Protein AF-A0A1Q3RYX6-F1 (afdb_monomer_lite)

Sequence (85 aa):
MYHFINFIQGIPLAQPLKVKVLRENDEYLSIVQDLNLYAKGDDLNETIEELKEDLKNLYQDLFNSDYIPSGNAMKLKSEFEKILK

pLDDT: mean 90.06, std 4.73, range [78.0, 96.56]

Structure (mmCIF, N/CA/C/O backbone):
data_AF-A0A1Q3RYX6-F1
#
_entry.id   AF-A0A1Q3RYX6-F1
#
loop_
_atom_site.group_PDB
_atom_site.id
_atom_site.type_symbol
_atom_site.label_atom_id
_atom_site.label_alt_id
_atom_site.label_comp_id
_atom_site.label_asym_id
_atom_site.label_entity_id
_atom_site.label_seq_id
_atom_site.pdbx_PDB_ins_code
_atom_site.Cartn_x
_atom_site.Cartn_y
_atom_site.Cartn_z
_atom_site.occupancy
_atom_site.B_iso_or_equiv
_atom_site.auth_seq_id
_atom_site.auth_comp_id
_atom_site.auth_asym_id
_atom_site.auth_atom_id
_atom_site.pdbx_PDB_model_num
ATOM 1 N N . MET A 1 1 ? -14.172 6.092 6.331 1.00 90.88 1 MET A N 1
ATOM 2 C CA . MET A 1 1 ? -13.080 7.016 6.713 1.00 90.88 1 MET A 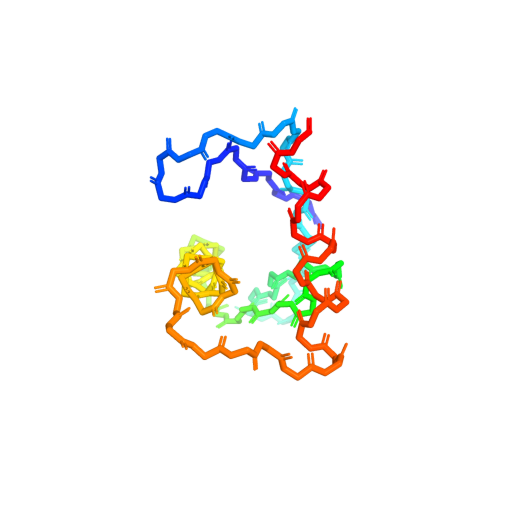CA 1
ATOM 3 C C . MET A 1 1 ? -11.959 6.898 5.684 1.00 90.88 1 MET A C 1
ATOM 5 O O . MET A 1 1 ? -11.955 5.921 4.941 1.00 90.88 1 MET A O 1
ATOM 9 N N . TYR A 1 2 ? -11.055 7.876 5.591 1.00 92.62 2 TYR A N 1
ATOM 10 C CA . TYR A 1 2 ? -9.868 7.774 4.736 1.00 92.62 2 TYR A CA 1
ATOM 11 C C .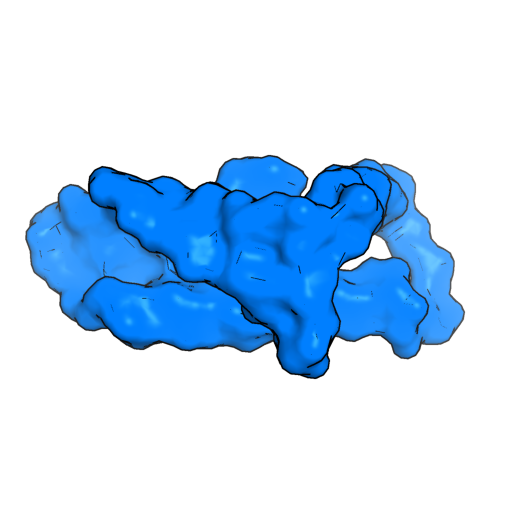 TYR A 1 2 ? -8.597 7.969 5.558 1.00 92.62 2 TYR A C 1
ATOM 13 O O . TYR A 1 2 ? -8.577 8.811 6.454 1.00 92.62 2 TYR A O 1
ATOM 21 N N . HIS A 1 3 ? -7.566 7.198 5.224 1.00 92.88 3 HIS A N 1
ATOM 22 C CA . HIS A 1 3 ? -6.195 7.362 5.699 1.00 92.88 3 HIS A CA 1
ATOM 23 C C . HIS A 1 3 ? -5.285 7.614 4.489 1.00 92.88 3 HIS A C 1
ATOM 25 O O . HIS A 1 3 ? -5.629 7.230 3.370 1.00 92.88 3 HIS A O 1
ATOM 31 N N . PHE A 1 4 ? -4.149 8.279 4.691 1.00 93.12 4 PHE A N 1
ATOM 32 C CA . PHE A 1 4 ? -3.231 8.631 3.610 1.00 93.12 4 PHE A CA 1
ATOM 33 C C . PHE A 1 4 ? -1.818 8.159 3.929 1.00 93.12 4 PHE A C 1
ATOM 35 O O . PHE A 1 4 ? -1.267 8.504 4.974 1.00 93.12 4 PHE A O 1
ATOM 42 N N . ILE A 1 5 ? -1.235 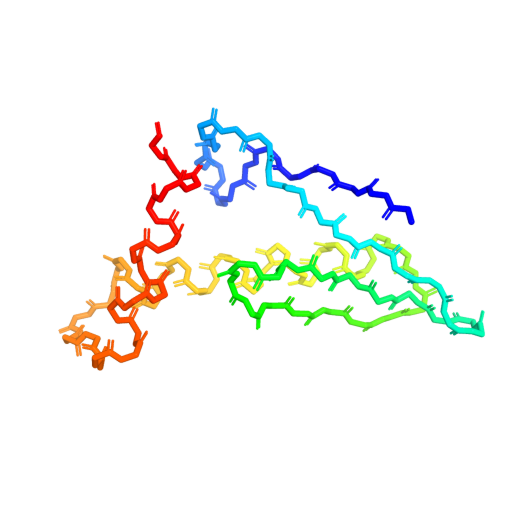7.387 3.015 1.00 91.06 5 ILE A N 1
ATOM 43 C CA . ILE A 1 5 ? 0.146 6.910 3.107 1.00 91.06 5 ILE A CA 1
ATOM 44 C C . ILE A 1 5 ? 1.001 7.769 2.175 1.00 91.06 5 ILE A C 1
ATOM 46 O O . ILE A 1 5 ? 0.688 7.900 0.998 1.00 91.06 5 ILE A O 1
ATOM 50 N N . ASN A 1 6 ? 2.073 8.364 2.697 1.00 91.44 6 ASN A N 1
ATOM 51 C CA . ASN A 1 6 ? 2.938 9.275 1.932 1.00 91.44 6 ASN A CA 1
ATOM 52 C C . ASN A 1 6 ? 4.233 8.617 1.434 1.00 91.44 6 ASN A C 1
ATOM 54 O O . ASN A 1 6 ? 4.906 9.171 0.569 1.00 91.44 6 ASN A O 1
ATOM 58 N N . PHE A 1 7 ? 4.597 7.461 1.994 1.00 87.19 7 PHE A N 1
ATOM 59 C CA . PHE A 1 7 ? 5.856 6.778 1.710 1.00 87.19 7 PHE A CA 1
ATOM 60 C C . PHE A 1 7 ? 5.661 5.262 1.695 1.00 87.19 7 PHE A C 1
ATOM 62 O O . PHE A 1 7 ? 4.893 4.734 2.500 1.00 87.19 7 PHE A O 1
ATOM 69 N N . ILE A 1 8 ? 6.418 4.568 0.845 1.00 85.25 8 ILE A N 1
ATOM 70 C CA . ILE A 1 8 ? 6.556 3.103 0.841 1.00 85.25 8 ILE A CA 1
ATOM 71 C C . ILE A 1 8 ? 8.055 2.791 0.876 1.00 85.25 8 ILE A C 1
ATOM 73 O O . ILE A 1 8 ? 8.793 3.261 0.021 1.00 85.25 8 ILE A O 1
ATOM 77 N N . GLN A 1 9 ? 8.540 2.049 1.878 1.00 80.69 9 GLN A N 1
ATOM 78 C CA . GLN A 1 9 ? 9.985 1.790 2.080 1.00 80.69 9 GLN A CA 1
ATOM 79 C C . GLN A 1 9 ? 10.874 3.053 2.098 1.00 80.69 9 GLN A C 1
ATOM 81 O O . GLN A 1 9 ? 12.006 3.042 1.623 1.00 80.69 9 GLN A O 1
ATOM 86 N N . GLY A 1 10 ? 10.362 4.177 2.604 1.00 80.69 10 GLY A N 1
ATOM 87 C CA . GLY A 1 10 ? 11.083 5.456 2.561 1.00 80.69 10 GLY A CA 1
ATOM 88 C C . GLY A 1 10 ? 11.129 6.116 1.177 1.00 80.69 10 GLY A C 1
ATOM 89 O O . GLY A 1 10 ? 11.658 7.218 1.058 1.00 80.69 10 GLY A O 1
ATOM 90 N N . ILE A 1 11 ? 10.534 5.500 0.150 1.00 81.38 11 ILE A N 1
ATOM 91 C CA . ILE A 1 11 ? 10.310 6.113 -1.159 1.00 81.38 11 ILE A CA 1
ATOM 92 C C . ILE A 1 11 ? 9.081 7.025 -1.040 1.00 81.38 11 ILE A C 1
ATOM 94 O O . ILE A 1 11 ? 8.002 6.530 -0.694 1.00 81.38 11 ILE A O 1
ATOM 98 N N . PRO A 1 12 ? 9.214 8.342 -1.279 1.00 86.81 12 PRO A N 1
ATOM 99 C CA . PRO A 1 12 ? 8.071 9.244 -1.308 1.00 86.81 12 PRO A CA 1
ATOM 100 C C . PRO A 1 12 ? 7.158 8.898 -2.479 1.00 86.81 12 PRO A C 1
ATOM 102 O O . PRO A 1 12 ? 7.624 8.628 -3.586 1.00 86.81 12 PRO A O 1
ATOM 105 N N . LEU A 1 13 ? 5.854 8.927 -2.232 1.00 88.25 13 LEU A N 1
ATOM 106 C CA . LEU A 1 13 ? 4.861 8.791 -3.290 1.00 88.25 13 LEU A CA 1
ATOM 107 C C . LEU A 1 13 ? 4.670 10.136 -3.991 1.00 88.25 13 LEU A C 1
ATOM 109 O O . LEU A 1 13 ? 4.747 11.187 -3.349 1.00 88.25 13 LEU A O 1
ATOM 113 N N . ALA A 1 14 ? 4.379 10.108 -5.291 1.00 88.19 14 ALA A N 1
ATOM 114 C CA . ALA A 1 14 ? 4.103 11.323 -6.058 1.00 88.19 14 ALA A CA 1
ATOM 115 C C . ALA A 1 14 ? 2.847 12.046 -5.552 1.00 88.19 14 ALA A C 1
ATOM 117 O O . ALA A 1 14 ? 2.755 13.274 -5.578 1.00 88.19 14 ALA A O 1
ATOM 118 N N . GLN A 1 15 ? 1.900 11.272 -5.023 1.00 87.25 15 GLN A N 1
ATOM 119 C CA . GLN A 1 15 ? 0.745 11.756 -4.286 1.00 87.25 15 GLN A CA 1
ATOM 120 C C . GLN A 1 15 ? 0.432 10.817 -3.113 1.00 87.25 15 GLN A C 1
ATOM 122 O O . GLN A 1 15 ? 0.688 9.614 -3.214 1.00 87.25 15 GLN A O 1
ATOM 127 N N . PRO A 1 16 ? -0.154 11.324 -2.012 1.00 90.62 16 PRO A N 1
ATOM 128 C CA . PRO A 1 16 ? -0.563 10.478 -0.902 1.00 90.62 16 PRO A CA 1
ATOM 129 C C . PRO A 1 16 ? -1.520 9.377 -1.367 1.00 90.62 16 PRO A C 1
ATOM 131 O O . PRO A 1 16 ? -2.584 9.654 -1.931 1.00 90.62 16 PRO A O 1
ATOM 134 N N . LEU A 1 17 ? -1.163 8.125 -1.098 1.00 92.31 17 LEU A N 1
ATOM 135 C CA . LEU A 1 17 ? -1.996 6.978 -1.417 1.00 92.31 17 LEU A CA 1
ATOM 136 C C . LEU A 1 17 ? -3.212 6.970 -0.497 1.00 92.31 17 LEU A C 1
ATOM 138 O O . LEU A 1 17 ? -3.093 6.881 0.728 1.00 92.31 17 LEU A O 1
ATOM 142 N N . LYS A 1 18 ? -4.392 7.070 -1.102 1.00 93.69 18 LYS A N 1
ATOM 143 C CA . LYS A 1 18 ? -5.666 7.104 -0.393 1.00 93.69 18 LYS A CA 1
ATOM 144 C C . LYS A 1 18 ? -6.098 5.691 -0.012 1.00 93.69 18 LYS A C 1
ATOM 146 O O . LYS A 1 18 ? -6.474 4.895 -0.867 1.00 93.69 18 LYS A O 1
ATOM 151 N N . VAL A 1 19 ? -6.126 5.422 1.286 1.00 95.94 19 VAL A N 1
ATOM 152 C CA . VAL A 1 19 ? -6.616 4.173 1.870 1.00 95.94 19 VAL A CA 1
ATOM 153 C C . VAL A 1 19 ? -8.047 4.380 2.345 1.00 95.94 19 VAL A C 1
ATOM 155 O O . VAL A 1 19 ? -8.335 5.278 3.145 1.00 95.94 19 VAL A O 1
ATOM 158 N N . LYS A 1 20 ? -8.972 3.557 1.852 1.00 96.56 20 LYS A N 1
ATOM 159 C CA . LYS A 1 20 ? -10.347 3.529 2.352 1.00 96.56 20 LYS A CA 1
ATOM 160 C C . LYS A 1 20 ? -10.385 2.670 3.607 1.00 96.56 20 LYS A C 1
ATOM 162 O O . LYS A 1 20 ? -10.044 1.499 3.548 1.00 96.56 20 LYS A O 1
ATOM 167 N N . VAL A 1 21 ? -10.849 3.251 4.707 1.00 96.19 21 VAL A N 1
ATOM 168 C CA . VAL A 1 21 ? -11.022 2.546 5.978 1.00 96.19 21 VAL A CA 1
ATOM 169 C C . VAL A 1 21 ? -12.508 2.389 6.262 1.00 96.19 21 VAL A C 1
ATOM 171 O O . VAL A 1 21 ? -13.257 3.380 6.324 1.00 96.19 21 VAL A O 1
ATOM 174 N N . LEU A 1 22 ? -12.922 1.143 6.431 1.00 95.62 22 LEU A N 1
ATOM 175 C CA . LEU A 1 22 ? -14.243 0.732 6.873 1.00 95.62 22 LEU A CA 1
ATOM 176 C C . LEU A 1 22 ? -14.137 0.191 8.299 1.00 95.62 22 LEU A C 1
ATOM 178 O O . LEU A 1 22 ? -13.120 -0.385 8.670 1.00 95.62 22 LEU A O 1
ATOM 182 N N . ARG A 1 23 ? -15.185 0.406 9.091 1.00 93.12 23 ARG A N 1
ATOM 183 C CA . ARG A 1 23 ? -15.358 -0.261 10.378 1.00 93.12 23 ARG A CA 1
ATOM 184 C C . ARG A 1 23 ? -16.581 -1.151 10.252 1.00 93.12 23 ARG A C 1
ATOM 186 O O . ARG A 1 23 ? -17.659 -0.642 9.935 1.00 93.12 23 ARG A O 1
ATOM 193 N N . GLU A 1 24 ? -16.401 -2.442 10.473 1.00 89.75 24 GLU A N 1
ATOM 194 C CA . GLU A 1 24 ? -17.471 -3.434 10.442 1.00 89.75 24 GLU A CA 1
ATOM 195 C C . GLU A 1 24 ? -17.487 -4.145 11.794 1.00 89.75 24 GLU A C 1
ATOM 197 O O . GLU A 1 24 ? -16.541 -4.838 12.153 1.00 89.75 24 GLU A O 1
ATOM 202 N N . ASN A 1 25 ? -18.556 -3.931 12.568 1.00 88.62 25 ASN A N 1
ATOM 203 C CA . ASN A 1 25 ? -18.646 -4.340 13.973 1.00 88.62 25 ASN A CA 1
ATOM 204 C C . ASN A 1 25 ? -17.484 -3.753 14.809 1.00 88.62 25 ASN A C 1
ATOM 206 O O . ASN A 1 25 ? -17.401 -2.530 14.994 1.00 88.62 25 ASN A O 1
ATOM 210 N N . ASP A 1 26 ? -16.586 -4.624 15.268 1.00 90.94 26 ASP A N 1
ATOM 211 C CA . ASP A 1 26 ? -15.437 -4.318 16.120 1.00 90.94 26 ASP A CA 1
ATOM 212 C C . ASP A 1 26 ? -14.093 -4.393 15.377 1.00 90.94 26 ASP A C 1
ATOM 214 O O . ASP A 1 26 ? -13.054 -4.202 15.994 1.00 90.94 26 ASP A O 1
ATOM 218 N N . GLU A 1 27 ? -14.110 -4.585 14.054 1.00 94.75 27 GLU A N 1
ATOM 219 C CA . GLU A 1 27 ? -12.903 -4.690 13.230 1.00 94.75 27 GLU A CA 1
ATOM 220 C C . GLU A 1 27 ? -12.786 -3.516 12.245 1.00 94.75 27 GLU A C 1
ATOM 222 O O . GLU A 1 27 ? -13.776 -2.918 11.792 1.00 94.75 27 GLU A O 1
ATOM 227 N N . TYR A 1 28 ? -11.547 -3.207 11.877 1.00 95.94 28 TYR A N 1
ATOM 228 C CA . TYR A 1 28 ? -11.193 -2.286 10.809 1.00 95.94 28 TYR A CA 1
ATOM 229 C C . TYR A 1 28 ? -10.831 -3.059 9.544 1.00 95.94 28 TYR A C 1
ATOM 231 O O . TYR A 1 28 ? -10.198 -4.110 9.588 1.00 95.94 28 TYR A O 1
ATOM 239 N N . LEU A 1 29 ? -11.219 -2.505 8.399 1.00 95.75 29 LEU A N 1
ATOM 240 C CA . LEU A 1 29 ? -10.839 -2.977 7.075 1.00 95.75 29 LEU A CA 1
ATOM 241 C C . LEU A 1 29 ? -10.241 -1.806 6.294 1.00 95.75 29 LEU A C 1
ATOM 243 O O . LEU A 1 29 ? -10.933 -0.828 5.991 1.00 95.75 29 LEU A O 1
ATOM 247 N N . SER A 1 30 ? -8.960 -1.919 5.961 1.00 96.38 30 SER A N 1
ATOM 248 C CA . SER A 1 30 ? -8.190 -0.932 5.204 1.00 96.38 30 SER A CA 1
ATOM 249 C C . SER A 1 30 ? -7.986 -1.421 3.774 1.00 96.38 30 SER A C 1
ATOM 251 O O . SER A 1 30 ? -7.547 -2.545 3.568 1.00 96.38 30 SER A O 1
ATOM 253 N N . ILE A 1 31 ? -8.331 -0.599 2.779 1.00 96.25 31 ILE A N 1
ATOM 254 C CA . ILE A 1 31 ? -8.396 -0.997 1.364 1.00 96.25 31 ILE A CA 1
ATOM 255 C C . ILE A 1 31 ? -7.650 0.012 0.487 1.00 96.25 31 ILE A C 1
ATOM 257 O O . ILE A 1 31 ? -7.941 1.214 0.527 1.00 96.25 31 ILE A O 1
ATOM 261 N N . VAL A 1 32 ? -6.770 -0.495 -0.381 1.00 94.62 32 VAL A N 1
ATOM 262 C CA . VAL A 1 32 ? -6.201 0.235 -1.525 1.00 94.62 32 VAL A CA 1
ATOM 263 C C . VAL A 1 32 ? -6.755 -0.387 -2.797 1.00 94.62 32 VAL A C 1
ATOM 265 O O . VAL A 1 32 ? -6.261 -1.399 -3.290 1.00 94.62 32 VAL A O 1
ATOM 268 N N . GLN A 1 33 ? -7.819 0.220 -3.317 1.00 89.88 33 GLN A N 1
ATOM 269 C CA . GLN A 1 33 ? -8.615 -0.368 -4.392 1.00 89.88 33 GLN A CA 1
ATOM 270 C C . GLN A 1 33 ? -7.818 -0.545 -5.693 1.00 89.88 33 GLN A C 1
ATOM 272 O O . GLN A 1 33 ? -7.922 -1.593 -6.324 1.00 89.88 33 GLN A O 1
ATOM 277 N N . ASP A 1 34 ? -6.981 0.431 -6.048 1.00 87.62 34 ASP A N 1
ATOM 278 C CA . ASP A 1 34 ? -6.214 0.423 -7.304 1.00 87.62 34 ASP A CA 1
ATOM 279 C C . ASP A 1 34 ? -5.130 -0.665 -7.337 1.00 87.62 34 ASP A C 1
ATOM 281 O O . ASP A 1 34 ? -4.736 -1.124 -8.407 1.00 87.62 34 ASP A O 1
ATOM 285 N N . LEU A 1 35 ? -4.675 -1.109 -6.160 1.00 90.06 35 LEU A N 1
ATOM 286 C CA . LEU A 1 35 ? -3.667 -2.161 -6.011 1.00 90.06 35 LEU A CA 1
ATOM 287 C C . LEU A 1 35 ? -4.257 -3.501 -5.562 1.00 90.06 35 LEU A C 1
ATOM 289 O O . LEU A 1 35 ? -3.516 -4.462 -5.382 1.00 90.06 35 LEU A O 1
ATOM 293 N N . ASN A 1 36 ? -5.580 -3.575 -5.395 1.00 90.31 36 ASN A N 1
ATOM 294 C CA . ASN A 1 36 ? -6.274 -4.754 -4.881 1.00 90.31 36 ASN A CA 1
ATOM 295 C C . ASN A 1 36 ? -5.673 -5.282 -3.559 1.00 90.31 36 ASN A C 1
ATOM 297 O O . ASN A 1 36 ? -5.595 -6.491 -3.347 1.00 90.31 36 ASN A O 1
ATOM 301 N N . LEU A 1 37 ? -5.236 -4.368 -2.685 1.00 93.94 37 LEU A N 1
ATOM 302 C CA . LEU A 1 37 ? -4.703 -4.689 -1.361 1.00 93.94 37 LEU A CA 1
ATOM 303 C C . LEU A 1 37 ? -5.748 -4.401 -0.287 1.00 93.94 37 LEU A C 1
ATOM 305 O O . LEU A 1 37 ? -6.458 -3.388 -0.348 1.00 93.94 37 LEU A O 1
ATOM 309 N N . TYR A 1 38 ? -5.814 -5.283 0.704 1.00 95.06 38 TYR A N 1
ATOM 310 C CA . TYR A 1 38 ? -6.690 -5.143 1.855 1.00 95.06 38 TYR A CA 1
ATOM 311 C C . TYR A 1 38 ? -6.039 -5.731 3.107 1.00 95.06 38 TYR A C 1
ATOM 313 O O . TYR A 1 38 ? -5.403 -6.774 3.037 1.00 95.06 38 TYR A O 1
ATOM 321 N N . ALA A 1 39 ? -6.256 -5.077 4.244 1.00 95.50 39 ALA A N 1
ATOM 322 C CA . ALA A 1 39 ? -5.804 -5.523 5.558 1.00 95.50 39 ALA A CA 1
ATOM 323 C C . ALA A 1 39 ? -6.953 -5.399 6.562 1.00 95.50 39 ALA A C 1
ATOM 325 O O . ALA A 1 39 ? -7.764 -4.466 6.466 1.00 95.50 39 ALA A O 1
ATOM 326 N N . LYS A 1 40 ? -7.041 -6.338 7.505 1.00 94.88 40 LYS A N 1
ATOM 327 C CA . LYS A 1 40 ? -8.138 -6.429 8.474 1.00 94.88 40 LYS A CA 1
ATOM 328 C C . LYS A 1 40 ? -7.576 -6.711 9.861 1.00 94.88 40 LYS A C 1
ATOM 330 O O . LYS A 1 40 ? -6.727 -7.576 9.992 1.00 94.88 40 LYS A O 1
ATOM 335 N N . GLY A 1 41 ? -8.090 -6.023 10.871 1.00 93.81 41 GLY A N 1
ATOM 336 C CA . GLY A 1 41 ? -7.573 -6.115 12.234 1.00 93.81 41 GLY A CA 1
ATOM 337 C C . GLY A 1 41 ? -8.469 -5.397 13.231 1.00 93.81 41 GLY A C 1
ATOM 338 O O . GLY A 1 41 ? -9.402 -4.686 12.843 1.00 93.81 41 GLY A O 1
ATOM 339 N N . ASP A 1 42 ? -8.182 -5.582 14.513 1.00 94.12 42 ASP A N 1
ATOM 340 C CA . ASP A 1 42 ? -9.003 -5.050 15.607 1.00 94.12 42 ASP A CA 1
ATOM 341 C C . ASP A 1 42 ? -8.708 -3.559 15.862 1.00 94.12 42 ASP A C 1
ATOM 343 O O . ASP A 1 42 ? -9.558 -2.811 16.355 1.00 94.12 42 ASP A O 1
ATOM 347 N N . ASP A 1 43 ? -7.513 -3.095 15.478 1.00 93.81 43 ASP A N 1
ATOM 348 C CA . ASP A 1 43 ? -7.081 -1.703 15.601 1.00 93.81 43 ASP A CA 1
ATOM 349 C C . ASP A 1 43 ? -6.795 -1.058 14.239 1.00 93.81 43 ASP A C 1
ATOM 351 O O . ASP A 1 43 ? -6.274 -1.670 13.305 1.00 93.81 43 ASP A O 1
ATOM 355 N N . LEU A 1 44 ? -7.086 0.240 14.130 1.00 92.31 44 LEU A N 1
ATOM 356 C CA . LEU A 1 44 ? -6.799 0.998 12.916 1.00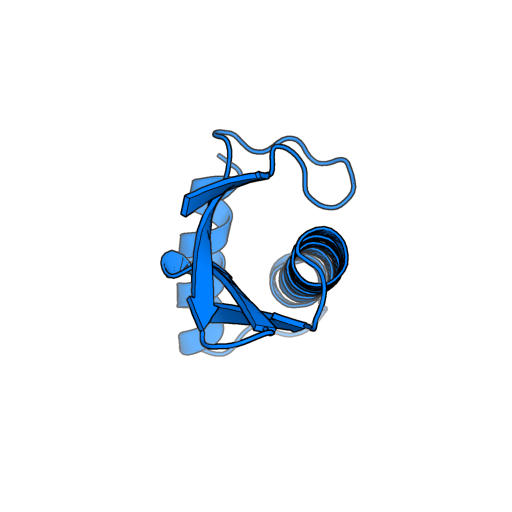 92.31 44 LEU A CA 1
ATOM 357 C C . LEU A 1 44 ? -5.308 0.957 12.560 1.00 92.31 44 LEU A C 1
ATOM 359 O O . LEU A 1 44 ? -4.978 0.772 11.390 1.00 92.31 44 LEU A O 1
ATOM 363 N N . ASN A 1 45 ? -4.416 1.151 13.535 1.00 92.06 45 ASN A N 1
ATOM 364 C CA . ASN A 1 45 ? -2.981 1.206 13.269 1.00 92.06 45 ASN A CA 1
ATOM 365 C C . ASN A 1 45 ? -2.462 -0.147 12.799 1.00 92.06 45 ASN A C 1
ATOM 367 O O . ASN A 1 45 ? -1.668 -0.175 11.866 1.00 92.06 45 ASN A O 1
ATOM 371 N N . GLU A 1 46 ? -2.951 -1.241 13.384 1.00 93.56 46 GLU A N 1
ATOM 372 C CA . GLU A 1 46 ? -2.616 -2.601 12.954 1.00 93.56 46 GLU A CA 1
ATOM 373 C C . GLU A 1 46 ? -2.910 -2.785 11.461 1.00 93.56 46 GLU A C 1
ATOM 375 O O . GLU A 1 46 ? -1.997 -3.066 10.686 1.00 93.56 46 GLU A O 1
ATOM 380 N N . THR A 1 47 ? -4.135 -2.474 11.019 1.00 95.12 47 THR A N 1
ATOM 381 C CA . THR A 1 47 ? -4.493 -2.618 9.595 1.00 95.12 47 THR A CA 1
ATOM 382 C C . THR A 1 47 ? -3.685 -1.718 8.664 1.00 95.12 47 THR A C 1
ATOM 384 O O . THR A 1 47 ? -3.455 -2.066 7.509 1.00 95.12 47 THR A O 1
ATOM 387 N N . ILE A 1 48 ? -3.266 -0.539 9.129 1.00 94.19 48 ILE A N 1
ATOM 388 C CA . ILE A 1 48 ? -2.460 0.382 8.323 1.00 94.19 48 ILE A CA 1
ATOM 389 C C . ILE A 1 48 ? -1.007 -0.095 8.233 1.00 94.19 48 ILE A C 1
ATOM 391 O O . ILE A 1 48 ? -0.406 0.038 7.167 1.00 94.19 48 ILE A O 1
ATOM 395 N N . GLU A 1 49 ? -0.435 -0.640 9.308 1.00 92.50 49 GLU A N 1
ATOM 396 C CA . GLU A 1 49 ? 0.924 -1.191 9.293 1.00 92.50 49 GLU A CA 1
ATOM 397 C C . GLU A 1 49 ? 1.011 -2.477 8.462 1.00 92.50 49 GLU A C 1
ATOM 399 O O . GLU A 1 49 ? 1.923 -2.598 7.643 1.00 92.50 49 GLU A O 1
ATOM 404 N N . GLU A 1 50 ? 0.028 -3.376 8.563 1.00 94.38 50 GLU A N 1
ATOM 405 C CA . GLU A 1 50 ? -0.070 -4.544 7.674 1.00 94.38 50 GLU A CA 1
ATOM 406 C C . GLU A 1 50 ? -0.126 -4.125 6.203 1.00 94.38 50 GLU A C 1
ATOM 408 O O . GLU A 1 50 ? 0.662 -4.587 5.378 1.00 94.38 50 GLU A O 1
ATOM 413 N N . LEU A 1 51 ? -0.989 -3.159 5.881 1.00 94.75 51 LEU A N 1
ATOM 414 C CA . LEU A 1 51 ? -1.124 -2.648 4.522 1.00 94.75 51 LEU A CA 1
ATOM 415 C C . LEU A 1 51 ? 0.180 -2.016 4.001 1.00 94.75 51 LEU A C 1
ATOM 417 O O . LEU A 1 51 ? 0.476 -2.099 2.808 1.00 94.75 51 LEU A O 1
ATOM 421 N N . LYS A 1 52 ? 0.977 -1.377 4.868 1.00 92.69 52 LYS A N 1
ATOM 422 C CA . LYS A 1 52 ? 2.299 -0.843 4.500 1.00 92.69 52 LYS A CA 1
ATOM 423 C C . LYS A 1 52 ? 3.306 -1.951 4.205 1.00 92.69 52 LYS A C 1
ATOM 425 O O . LYS A 1 52 ? 4.082 -1.802 3.259 1.00 92.69 52 LYS A O 1
ATOM 430 N N . GLU A 1 53 ? 3.311 -3.030 4.985 1.00 93.50 53 GLU A N 1
ATOM 431 C CA . GLU A 1 53 ? 4.152 -4.202 4.715 1.00 93.50 53 GLU A CA 1
ATOM 432 C C . GLU A 1 53 ? 3.739 -4.882 3.399 1.00 93.50 53 GLU A C 1
ATOM 434 O O . GLU A 1 53 ? 4.603 -5.171 2.570 1.00 93.50 53 GLU A O 1
ATOM 439 N N . ASP A 1 54 ? 2.442 -5.008 3.119 1.00 94.31 54 ASP A N 1
ATOM 440 C CA . ASP A 1 54 ? 1.946 -5.540 1.842 1.00 94.31 54 ASP A CA 1
ATOM 441 C C . ASP A 1 54 ? 2.330 -4.660 0.649 1.00 94.31 54 ASP A C 1
ATOM 443 O O . ASP A 1 54 ? 2.794 -5.159 -0.377 1.00 94.31 54 ASP A O 1
ATOM 447 N N . LEU A 1 55 ? 2.208 -3.335 0.781 1.00 93.38 55 LEU A N 1
ATOM 448 C CA . LEU A 1 55 ? 2.666 -2.381 -0.234 1.00 93.38 55 LEU A CA 1
ATOM 449 C C . LEU A 1 55 ? 4.170 -2.511 -0.500 1.00 93.38 55 LEU A C 1
ATOM 451 O O . LEU A 1 55 ? 4.618 -2.434 -1.646 1.00 93.38 55 LEU A O 1
ATOM 455 N N . LYS A 1 56 ? 4.956 -2.709 0.560 1.00 91.69 56 LYS A N 1
ATOM 456 C CA . LYS A 1 56 ? 6.402 -2.931 0.492 1.00 91.69 56 LYS A CA 1
ATOM 457 C C . LYS A 1 56 ? 6.726 -4.241 -0.223 1.00 91.69 56 LYS A C 1
ATOM 459 O O . LYS A 1 56 ? 7.582 -4.214 -1.108 1.00 91.69 56 LYS A O 1
ATOM 464 N N . ASN A 1 57 ? 6.059 -5.337 0.125 1.00 91.69 57 ASN A N 1
ATOM 465 C CA . ASN A 1 57 ? 6.260 -6.643 -0.503 1.00 91.69 57 ASN A CA 1
ATOM 466 C C . ASN A 1 57 ? 5.869 -6.593 -1.983 1.00 91.69 57 ASN A C 1
ATOM 468 O O . ASN A 1 57 ? 6.664 -6.960 -2.844 1.00 91.69 57 ASN A O 1
ATOM 472 N N . LEU A 1 58 ? 4.712 -6.000 -2.292 1.00 91.44 58 LEU A N 1
ATOM 473 C CA . LEU A 1 58 ? 4.251 -5.821 -3.664 1.00 91.44 58 LEU A CA 1
ATOM 474 C C . LEU A 1 58 ? 5.241 -4.994 -4.496 1.00 91.44 58 LEU A C 1
ATOM 476 O O . LEU A 1 58 ? 5.526 -5.331 -5.644 1.00 91.44 58 LEU A O 1
ATOM 480 N N . TYR A 1 59 ? 5.811 -3.932 -3.923 1.00 89.94 59 TYR A N 1
ATOM 481 C CA . TYR A 1 59 ? 6.865 -3.170 -4.589 1.00 89.94 59 TYR A CA 1
ATOM 482 C C . TYR A 1 59 ? 8.095 -4.043 -4.894 1.00 89.94 59 TYR A C 1
ATOM 484 O O . TYR A 1 59 ? 8.615 -4.012 -6.010 1.00 89.94 59 TYR A O 1
ATOM 492 N N . GLN A 1 60 ? 8.557 -4.850 -3.935 1.00 89.00 60 GLN A N 1
ATOM 493 C CA . GLN A 1 60 ? 9.705 -5.737 -4.154 1.00 89.00 60 GLN A CA 1
ATOM 494 C C . GLN A 1 60 ? 9.420 -6.766 -5.251 1.00 89.00 60 GLN A C 1
ATOM 496 O O . GLN A 1 60 ? 10.237 -6.919 -6.159 1.00 89.00 60 GLN A O 1
ATOM 501 N N . ASP A 1 61 ? 8.241 -7.383 -5.228 1.00 89.31 61 ASP A N 1
ATOM 502 C CA . ASP A 1 61 ? 7.840 -8.385 -6.214 1.00 89.31 61 ASP A CA 1
ATOM 503 C C . ASP A 1 61 ? 7.749 -7.805 -7.631 1.00 89.31 61 ASP A C 1
ATOM 505 O O . ASP A 1 61 ? 8.154 -8.450 -8.601 1.00 89.31 61 ASP A O 1
ATOM 509 N N . LEU A 1 62 ? 7.248 -6.574 -7.774 1.00 89.25 62 LEU A N 1
ATOM 510 C CA . LEU A 1 62 ? 7.031 -5.957 -9.085 1.00 89.25 62 LEU A CA 1
ATOM 511 C C . LEU A 1 62 ? 8.280 -5.282 -9.668 1.00 89.25 62 LEU A C 1
ATOM 513 O O . LEU A 1 62 ? 8.412 -5.214 -10.898 1.00 89.25 62 LEU A O 1
ATOM 517 N N . PHE A 1 63 ? 9.173 -4.749 -8.830 1.00 87.31 63 PHE A N 1
ATOM 518 C CA . PHE A 1 63 ? 10.296 -3.914 -9.280 1.00 87.31 63 PHE A CA 1
ATOM 519 C C . PHE A 1 63 ? 11.677 -4.511 -9.021 1.00 87.31 63 PHE A C 1
ATOM 521 O O . PHE A 1 63 ? 12.590 -4.213 -9.789 1.00 87.31 63 PHE A O 1
ATOM 528 N N . ASN A 1 64 ? 11.826 -5.352 -7.997 1.00 83.38 64 ASN A N 1
ATOM 529 C CA . ASN A 1 64 ? 13.126 -5.856 -7.549 1.00 83.38 64 ASN A CA 1
ATOM 530 C C . ASN A 1 64 ? 13.278 -7.377 -7.713 1.00 83.38 64 ASN A C 1
ATOM 532 O O . ASN A 1 64 ? 14.283 -7.928 -7.271 1.00 83.38 64 ASN A O 1
ATOM 536 N N . SER A 1 65 ? 12.299 -8.062 -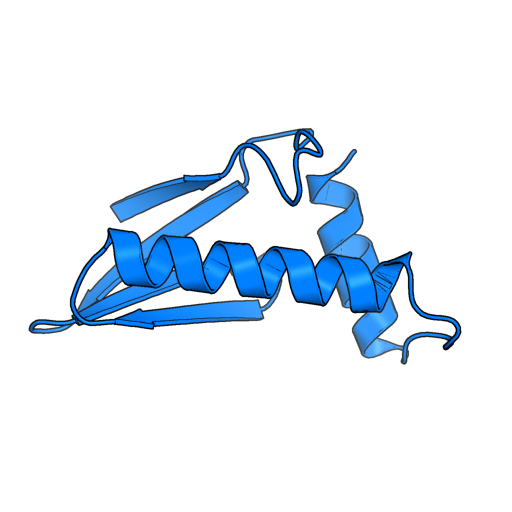8.312 1.00 78.62 65 SER A N 1
ATOM 537 C CA . SER A 1 65 ? 12.393 -9.496 -8.580 1.00 78.62 65 SER A CA 1
ATOM 538 C C . SER A 1 65 ? 13.072 -9.780 -9.926 1.00 78.62 65 SER A C 1
ATOM 540 O O . SER A 1 65 ? 12.893 -9.051 -10.901 1.00 78.62 65 SER A O 1
ATOM 542 N N . ASP A 1 66 ? 13.826 -10.881 -9.992 1.00 79.06 66 ASP A N 1
ATOM 543 C CA . ASP A 1 66 ? 14.505 -11.345 -11.214 1.00 79.06 66 ASP A CA 1
ATOM 544 C C . ASP A 1 66 ? 13.549 -12.018 -12.223 1.00 79.06 66 ASP A C 1
ATOM 546 O O . ASP A 1 66 ? 13.971 -12.529 -13.264 1.00 79.06 66 ASP A O 1
ATOM 550 N N . TYR A 1 67 ? 12.247 -12.045 -11.928 1.00 79.12 67 TYR A N 1
ATOM 551 C CA . TYR A 1 67 ? 11.238 -12.719 -12.738 1.00 79.12 67 TYR A CA 1
ATOM 552 C C . TYR A 1 67 ? 10.442 -11.720 -13.576 1.00 79.12 67 TYR A C 1
ATOM 554 O O . TYR A 1 67 ? 10.084 -10.635 -13.126 1.00 79.12 67 TYR A O 1
ATOM 562 N N . ILE A 1 68 ? 10.099 -12.113 -14.805 1.00 78.50 68 ILE A N 1
ATOM 563 C CA . ILE A 1 68 ? 9.191 -11.330 -15.649 1.00 78.50 68 ILE A CA 1
ATOM 564 C C . ILE A 1 68 ? 7.773 -11.470 -15.072 1.00 78.50 68 ILE A C 1
ATOM 566 O O . ILE A 1 68 ? 7.252 -12.590 -15.040 1.00 78.50 68 ILE A O 1
ATOM 570 N N . PRO A 1 69 ? 7.119 -10.374 -14.641 1.00 81.50 69 PRO A N 1
ATOM 571 C CA . PRO A 1 69 ? 5.782 -10.458 -14.075 1.00 81.50 69 PRO A CA 1
ATOM 572 C C . PRO A 1 69 ? 4.782 -10.997 -15.104 1.00 81.50 69 PRO A C 1
ATOM 574 O O . PRO A 1 69 ? 4.857 -10.692 -16.297 1.00 81.50 69 PRO A O 1
ATOM 577 N N . SER A 1 70 ? 3.804 -11.778 -14.641 1.00 86.44 70 SER A N 1
ATOM 578 C CA . SER A 1 70 ? 2.695 -12.225 -15.492 1.00 86.44 70 SER A CA 1
ATOM 579 C C . SER A 1 70 ? 1.937 -11.034 -16.096 1.00 86.44 70 SER A C 1
ATOM 581 O O . SER A 1 70 ? 1.999 -9.917 -15.582 1.00 86.44 70 SER A O 1
ATOM 583 N N . GLY A 1 71 ? 1.148 -11.255 -17.153 1.00 86.56 71 GLY A N 1
ATOM 584 C CA . GLY A 1 71 ? 0.373 -10.175 -17.784 1.00 86.56 71 GLY A CA 1
ATOM 585 C C . GLY A 1 71 ? -0.531 -9.403 -16.808 1.00 86.56 71 GLY A C 1
ATOM 586 O O . GLY A 1 71 ? -0.689 -8.192 -16.943 1.00 86.56 71 GLY A O 1
ATOM 587 N N . ASN A 1 72 ? -1.073 -10.071 -15.785 1.00 85.62 72 ASN A N 1
ATOM 588 C CA . ASN A 1 72 ? -1.847 -9.413 -14.729 1.00 85.62 72 ASN A CA 1
ATOM 589 C C . ASN A 1 72 ? -0.952 -8.628 -13.760 1.00 85.62 72 ASN A C 1
ATOM 591 O O . ASN A 1 72 ? -1.290 -7.503 -13.398 1.00 85.62 72 ASN A O 1
ATOM 595 N N . ALA A 1 73 ? 0.210 -9.172 -13.393 1.00 85.19 73 ALA A N 1
ATOM 596 C CA . ALA A 1 73 ? 1.173 -8.476 -12.544 1.00 85.19 73 ALA A CA 1
ATOM 597 C C . ALA A 1 73 ? 1.790 -7.248 -13.244 1.00 85.19 73 ALA A C 1
ATOM 599 O O . ALA A 1 73 ? 2.035 -6.239 -12.595 1.00 85.19 73 ALA A O 1
ATOM 600 N N . MET A 1 74 ? 1.946 -7.268 -14.572 1.00 88.25 74 MET A N 1
ATOM 601 C CA . MET A 1 74 ? 2.354 -6.089 -15.351 1.00 88.25 74 MET A CA 1
ATOM 602 C C . MET A 1 74 ? 1.307 -4.968 -15.311 1.00 88.25 74 MET A C 1
ATOM 604 O O . MET A 1 74 ? 1.671 -3.796 -15.230 1.00 88.25 74 MET A O 1
ATOM 608 N N . LYS A 1 75 ? 0.008 -5.303 -15.323 1.00 89.31 75 LYS A N 1
ATOM 609 C CA . LYS A 1 75 ? -1.055 -4.301 -15.121 1.00 89.31 75 LYS A CA 1
ATOM 610 C C . LYS A 1 75 ? -0.967 -3.693 -13.725 1.00 89.31 75 LYS A C 1
ATOM 612 O O . LYS A 1 75 ? -0.992 -2.476 -13.597 1.00 89.31 75 LYS A O 1
ATOM 617 N N . LEU A 1 76 ? -0.791 -4.535 -12.707 1.00 89.50 76 LEU A N 1
ATOM 618 C CA . LEU A 1 76 ? -0.639 -4.089 -11.323 1.00 89.50 76 LEU A CA 1
ATOM 619 C C . LEU A 1 76 ? 0.599 -3.198 -11.141 1.00 89.50 76 LEU A C 1
ATOM 621 O O . LEU A 1 76 ? 0.510 -2.150 -10.512 1.00 89.50 76 LEU A O 1
ATOM 625 N N . LYS A 1 77 ? 1.721 -3.553 -11.779 1.00 89.88 77 LYS A N 1
ATOM 626 C CA . LYS A 1 77 ? 2.925 -2.715 -11.859 1.00 89.88 77 LYS A CA 1
ATOM 627 C C . LYS A 1 77 ? 2.639 -1.354 -12.469 1.00 89.88 77 LYS A C 1
ATOM 629 O O . LYS A 1 77 ? 3.081 -0.353 -11.921 1.00 89.88 77 LYS A O 1
ATOM 634 N N . SER A 1 78 ? 1.870 -1.298 -13.555 1.00 90.50 78 SER A N 1
ATOM 635 C CA . SER A 1 78 ? 1.499 -0.024 -14.174 1.00 90.50 78 SER A CA 1
ATOM 636 C C . SER A 1 78 ? 0.650 0.853 -13.250 1.00 90.50 78 SER A C 1
ATOM 638 O O . SER A 1 78 ? 0.885 2.058 -13.212 1.00 90.50 78 SER A O 1
ATOM 640 N N . GLU A 1 79 ? -0.297 0.283 -12.500 1.00 89.94 79 GLU A N 1
ATOM 641 C CA . GLU A 1 79 ? -1.064 1.044 -11.502 1.00 89.94 79 GLU A CA 1
ATOM 642 C C . GLU A 1 79 ? -0.172 1.516 -10.346 1.00 89.94 79 GLU A C 1
ATOM 644 O O . GLU A 1 79 ? -0.242 2.679 -9.951 1.00 89.94 79 GLU A O 1
ATOM 649 N N . PHE A 1 80 ? 0.743 0.664 -9.874 1.00 89.31 80 PHE A N 1
ATOM 650 C CA . PHE A 1 80 ? 1.712 1.027 -8.838 1.00 89.31 80 PHE A CA 1
ATOM 651 C C . PHE A 1 80 ? 2.633 2.168 -9.298 1.00 89.31 80 PHE A C 1
ATOM 653 O O . PHE A 1 80 ? 2.860 3.125 -8.562 1.00 89.31 80 PHE A O 1
ATOM 660 N N . GLU A 1 81 ? 3.121 2.136 -10.540 1.00 90.00 81 GLU A N 1
ATOM 661 C CA . GLU A 1 81 ? 3.968 3.205 -11.082 1.00 90.00 81 GLU A CA 1
ATOM 662 C C . GLU A 1 81 ? 3.277 4.573 -11.115 1.00 90.00 81 GLU A C 1
ATOM 664 O O . GLU A 1 81 ? 3.950 5.578 -10.897 1.00 90.00 81 GLU A O 1
ATOM 669 N N . LYS A 1 82 ? 1.957 4.637 -11.345 1.00 88.62 82 LYS A N 1
ATOM 670 C CA . LYS A 1 82 ? 1.194 5.903 -11.306 1.00 88.62 82 LYS A CA 1
ATOM 671 C C . LYS A 1 82 ? 1.123 6.515 -9.905 1.00 88.62 82 LYS A C 1
ATOM 673 O O . LYS A 1 82 ? 0.810 7.689 -9.771 1.00 88.62 82 LYS A O 1
ATOM 678 N N . ILE A 1 83 ? 1.353 5.716 -8.866 1.00 86.25 83 ILE A N 1
ATOM 679 C CA . ILE A 1 83 ? 1.398 6.183 -7.475 1.00 86.25 83 ILE A CA 1
ATOM 680 C C . ILE A 1 83 ? 2.798 6.737 -7.149 1.00 86.25 83 ILE A C 1
ATOM 682 O O . ILE A 1 83 ? 2.941 7.628 -6.309 1.00 86.25 83 ILE A O 1
ATOM 686 N N . LEU A 1 84 ? 3.834 6.225 -7.821 1.00 85.06 84 LEU A N 1
ATOM 687 C CA . LEU A 1 84 ? 5.235 6.601 -7.609 1.00 85.06 84 LEU A CA 1
ATOM 688 C C . LEU A 1 84 ? 5.702 7.801 -8.453 1.00 85.06 84 LEU A C 1
ATOM 690 O O . LEU A 1 84 ? 6.660 8.459 -8.054 1.00 85.06 84 LEU A O 1
ATOM 694 N N . LYS A 1 85 ? 5.079 8.056 -9.610 1.00 78.00 85 LYS A N 1
ATOM 695 C CA . LYS A 1 85 ? 5.430 9.122 -10.572 1.00 78.00 85 LYS A CA 1
ATOM 696 C C . LYS A 1 85 ? 4.445 10.279 -10.524 1.00 78.00 85 LYS A C 1
ATOM 698 O O . LYS A 1 85 ? 4.918 11.430 -10.627 1.00 78.00 85 LYS A O 1
#

Foldseek 3Di:
DWDWAQDAPNQGWPGTQIWDWDDDPQKIWTDRPLLRDIAIDNDPVRRVVVSSVVLNVLCCVLPVDP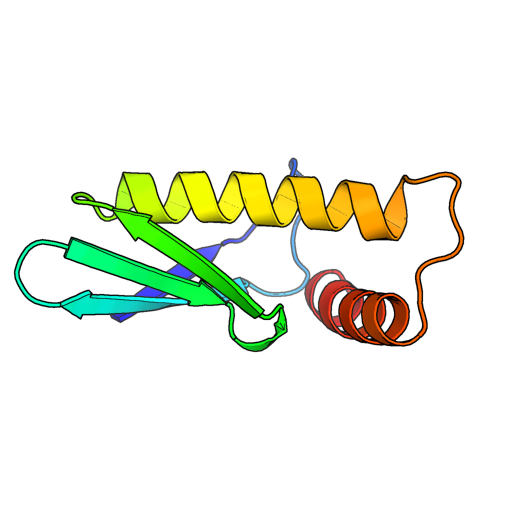DDDDPVNVSSSVSNVNRRD

Secondary structure (DSSP, 8-state):
-EEEEEEETTEEEEEEEEEEEEEETTEEEEEEGGGTEEEEESSHHHHHHHHHHHHHHHHHHHHS-SSPPPHHHHHHHHHHHHHH-

Radius of gyration: 13.22 Å; chains: 1; bounding box: 33×24×34 Å